Protein AF-A0A3M2CS42-F1 (afdb_monomer_lite)

Foldseek 3Di:
DVVVQQLQQVLQVCVVVVNNVQNVDDDDGPDQAAAVDDGGGDQKDKDFADDPPDSVLRNQLNNCDDDVDRSVVVSVVVVVVCVVVPWAGDDPTDMDIRHD

pLDDT: mean 95.8, std 2.65, range [85.88, 98.5]

Radius of gyration: 14.62 Å; chains: 1; bounding box: 30×32×39 Å

Structure (mmCIF, N/CA/C/O backbone):
data_AF-A0A3M2CS42-F1
#
_entry.id   AF-A0A3M2CS42-F1
#
loop_
_atom_site.group_PDB
_atom_site.id
_atom_site.type_symbol
_atom_site.label_atom_id
_atom_site.label_alt_id
_atom_site.label_comp_id
_atom_site.label_asym_id
_atom_site.label_entity_id
_atom_site.label_seq_id
_atom_site.pdbx_PDB_ins_code
_atom_site.Cartn_x
_atom_site.Cartn_y
_atom_site.Cartn_z
_atom_site.occupancy
_atom_site.B_iso_or_equiv
_atom_site.auth_seq_id
_atom_site.auth_comp_id
_atom_site.auth_asym_id
_atom_site.auth_atom_id
_atom_site.pdbx_PDB_model_num
ATOM 1 N N . GLY A 1 1 ? -3.952 -7.983 -0.257 1.00 90.88 1 GLY A N 1
ATOM 2 C CA . GLY A 1 1 ? -2.954 -7.735 0.803 1.00 90.88 1 GLY A CA 1
ATOM 3 C C . GLY A 1 1 ? -1.751 -7.010 0.230 1.00 90.88 1 GLY A C 1
ATOM 4 O O . GLY A 1 1 ? -1.486 -7.154 -0.957 1.00 90.88 1 GLY A O 1
ATOM 5 N N . SER A 1 2 ? -1.025 -6.243 1.049 1.00 94.00 2 SER A N 1
ATOM 6 C CA . SER A 1 2 ? 0.040 -5.329 0.595 1.00 94.00 2 SER A CA 1
ATOM 7 C C . SER A 1 2 ? 1.221 -6.002 -0.109 1.00 94.00 2 SER A C 1
ATOM 9 O O . SER A 1 2 ? 1.709 -5.476 -1.105 1.00 94.00 2 SER A O 1
ATOM 11 N N . THR A 1 3 ? 1.653 -7.179 0.351 1.00 95.62 3 THR A N 1
ATOM 12 C CA . THR A 1 3 ? 2.715 -7.951 -0.317 1.00 95.62 3 THR A CA 1
ATOM 13 C C . THR A 1 3 ? 2.315 -8.321 -1.742 1.00 95.62 3 THR A C 1
ATOM 15 O O . THR A 1 3 ? 3.060 -8.034 -2.671 1.00 95.62 3 THR A O 1
ATOM 18 N N . SER A 1 4 ? 1.110 -8.872 -1.933 1.00 97.19 4 SER A N 1
ATOM 19 C CA . SER A 1 4 ? 0.600 -9.232 -3.262 1.00 97.19 4 SER A CA 1
ATOM 20 C C . SER A 1 4 ? 0.490 -8.018 -4.184 1.00 97.19 4 SER A C 1
ATOM 22 O O . SER A 1 4 ? 0.861 -8.113 -5.347 1.00 97.19 4 SER A O 1
ATOM 24 N N . VAL A 1 5 ? 0.036 -6.873 -3.658 1.00 98.06 5 VAL A N 1
ATOM 25 C CA . VAL A 1 5 ? -0.028 -5.614 -4.417 1.00 98.06 5 VAL A CA 1
ATOM 26 C C . VAL A 1 5 ? 1.358 -5.223 -4.927 1.00 98.06 5 VAL A C 1
ATOM 28 O O . VAL A 1 5 ? 1.534 -5.026 -6.124 1.00 98.06 5 VAL A O 1
ATOM 31 N N . ARG A 1 6 ? 2.365 -5.188 -4.046 1.00 97.75 6 ARG A N 1
ATOM 32 C CA . ARG A 1 6 ? 3.748 -4.866 -4.430 1.00 97.75 6 ARG A CA 1
ATOM 33 C C . ARG A 1 6 ? 4.308 -5.839 -5.463 1.00 97.75 6 ARG A C 1
ATOM 35 O O . ARG A 1 6 ? 4.979 -5.397 -6.391 1.00 97.75 6 ARG A O 1
ATOM 42 N N . THR A 1 7 ? 4.042 -7.136 -5.321 1.00 97.56 7 THR A N 1
ATOM 43 C CA . THR A 1 7 ? 4.475 -8.149 -6.292 1.00 97.56 7 THR A CA 1
ATOM 44 C C . THR A 1 7 ? 3.867 -7.893 -7.669 1.00 97.56 7 THR A C 1
ATOM 46 O O . THR A 1 7 ? 4.611 -7.826 -8.643 1.00 97.56 7 THR A O 1
ATOM 49 N N . LEU A 1 8 ? 2.547 -7.700 -7.755 1.00 97.69 8 LEU A N 1
ATOM 50 C CA . LEU A 1 8 ? 1.853 -7.458 -9.025 1.00 97.69 8 LEU A CA 1
ATOM 51 C C . LEU A 1 8 ? 2.321 -6.162 -9.693 1.00 97.69 8 LEU A C 1
ATOM 53 O O . LEU A 1 8 ? 2.653 -6.162 -10.875 1.00 97.69 8 LEU A O 1
ATOM 57 N N . GLU A 1 9 ? 2.415 -5.078 -8.926 1.00 98.38 9 GLU A N 1
ATOM 58 C CA . GLU A 1 9 ? 2.852 -3.775 -9.431 1.00 98.38 9 GLU A CA 1
ATOM 59 C C . GLU A 1 9 ? 4.307 -3.788 -9.923 1.00 98.38 9 GLU A C 1
ATOM 61 O O . GLU A 1 9 ? 4.630 -3.193 -10.952 1.00 98.38 9 GLU A O 1
ATOM 66 N N . SER A 1 10 ? 5.183 -4.522 -9.233 1.00 97.88 10 SER A N 1
ATOM 67 C CA . SER A 1 10 ? 6.581 -4.692 -9.650 1.00 97.88 10 SER A CA 1
ATOM 68 C C . SER A 1 10 ? 6.701 -5.549 -10.904 1.00 97.88 10 SER A C 1
ATOM 70 O O . SER A 1 10 ? 7.428 -5.184 -11.825 1.00 97.88 10 SER A O 1
ATOM 72 N N . ALA A 1 11 ? 5.960 -6.659 -10.969 1.00 98.00 11 ALA A N 1
ATOM 73 C CA . ALA A 1 11 ? 5.922 -7.519 -12.146 1.00 98.00 11 ALA A CA 1
ATOM 74 C C . ALA A 1 11 ? 5.410 -6.749 -13.374 1.00 98.00 11 ALA A C 1
ATOM 76 O O . ALA A 1 11 ? 6.007 -6.839 -14.444 1.00 98.00 11 ALA A O 1
ATOM 77 N N . ALA A 1 12 ? 4.371 -5.927 -13.212 1.00 97.69 12 ALA A N 1
ATOM 78 C CA . ALA A 1 12 ? 3.865 -5.069 -14.278 1.00 97.69 12 ALA A CA 1
ATOM 79 C C . ALA A 1 12 ? 4.898 -4.026 -14.728 1.00 97.69 12 ALA A C 1
ATOM 81 O O . ALA A 1 12 ? 5.091 -3.836 -15.927 1.00 97.69 12 ALA A O 1
ATOM 82 N N . GLY A 1 13 ? 5.621 -3.404 -13.790 1.00 97.25 13 GLY A N 1
ATOM 83 C CA . GLY A 1 13 ? 6.729 -2.501 -14.114 1.00 97.25 13 GLY A CA 1
ATOM 84 C C . GLY A 1 13 ? 7.861 -3.189 -14.889 1.00 97.25 13 GLY A C 1
ATOM 85 O O . GLY A 1 13 ? 8.372 -2.629 -15.857 1.00 97.25 13 GLY A O 1
ATOM 86 N N . LEU A 1 14 ? 8.221 -4.423 -14.518 1.00 97.38 14 LEU A N 1
ATOM 87 C CA . LEU A 1 14 ? 9.200 -5.233 -15.253 1.00 97.38 14 LEU A CA 1
ATOM 88 C C . LEU A 1 14 ? 8.714 -5.568 -16.669 1.00 97.38 14 LEU A C 1
ATOM 90 O O . LEU A 1 14 ? 9.490 -5.468 -17.619 1.00 97.38 14 LEU A O 1
ATOM 94 N N . MET A 1 15 ? 7.437 -5.926 -16.830 1.00 96.69 15 MET A N 1
ATOM 95 C CA . MET A 1 15 ? 6.844 -6.196 -18.144 1.00 96.69 15 MET A CA 1
ATOM 96 C C . MET A 1 15 ? 6.838 -4.949 -19.039 1.00 96.69 15 MET A C 1
ATOM 98 O O . MET A 1 15 ? 7.267 -5.045 -20.188 1.00 96.69 15 MET A O 1
ATOM 102 N N . GLU A 1 16 ? 6.434 -3.779 -18.523 1.00 96.62 16 GLU A N 1
ATOM 103 C CA . GLU A 1 16 ? 6.509 -2.501 -19.257 1.00 96.62 16 GLU A CA 1
ATOM 104 C C . GLU A 1 16 ? 7.951 -2.158 -19.675 1.00 96.62 16 GLU A C 1
ATOM 106 O O . GLU A 1 16 ? 8.170 -1.595 -20.746 1.00 96.62 16 GLU A O 1
ATOM 111 N N . ALA A 1 17 ? 8.944 -2.535 -18.863 1.00 95.75 17 ALA A N 1
ATOM 112 C CA . ALA A 1 17 ? 10.366 -2.336 -19.148 1.00 95.75 17 ALA A CA 1
ATOM 113 C C . ALA A 1 17 ? 10.975 -3.387 -20.103 1.00 95.75 17 ALA A C 1
ATOM 115 O O . ALA A 1 17 ? 12.189 -3.394 -20.306 1.00 95.75 17 ALA A O 1
ATOM 116 N N . GLY A 1 18 ? 10.173 -4.301 -20.664 1.00 96.50 18 GLY A N 1
ATOM 117 C CA . GLY A 1 18 ? 10.651 -5.366 -21.555 1.00 96.50 18 GLY A CA 1
ATOM 118 C C . GLY A 1 18 ? 11.371 -6.521 -20.845 1.00 96.50 18 GLY A C 1
ATOM 119 O O . GLY A 1 18 ? 11.968 -7.368 -21.503 1.00 96.50 18 GLY A O 1
ATOM 120 N N . ARG A 1 19 ? 11.297 -6.596 -19.510 1.00 95.88 19 ARG A N 1
ATOM 121 C CA . ARG A 1 19 ? 11.936 -7.619 -18.657 1.00 95.88 19 ARG A CA 1
ATOM 122 C C . ARG A 1 19 ? 10.943 -8.712 -18.244 1.00 95.88 19 ARG A C 1
ATOM 124 O O . ARG A 1 19 ? 10.907 -9.151 -17.097 1.00 95.88 19 ARG A O 1
ATOM 131 N N . ALA A 1 20 ? 10.100 -9.145 -19.182 1.00 94.06 20 ALA A N 1
ATOM 132 C CA . ALA A 1 20 ? 8.991 -10.063 -18.905 1.00 94.06 20 ALA A CA 1
ATOM 133 C C . ALA A 1 20 ? 9.441 -11.432 -18.361 1.00 94.06 20 ALA A C 1
ATOM 135 O O . ALA A 1 20 ? 8.734 -12.015 -17.545 1.00 94.06 20 ALA A O 1
ATOM 136 N N . GLU A 1 21 ? 10.607 -11.935 -18.773 1.00 94.38 21 GLU A N 1
ATOM 137 C CA . GLU A 1 21 ? 11.148 -13.201 -18.256 1.00 94.38 21 GLU A CA 1
ATOM 138 C C . GLU A 1 21 ? 11.508 -13.114 -16.766 1.00 94.38 21 GLU A C 1
ATOM 140 O O . GLU A 1 21 ? 11.249 -14.048 -16.011 1.00 94.38 21 GLU A O 1
ATOM 145 N N . GLU A 1 22 ? 12.006 -11.966 -16.302 1.00 94.00 22 GLU A N 1
ATOM 146 C CA . GLU A 1 22 ? 12.290 -11.748 -14.878 1.00 94.00 22 GLU A CA 1
ATOM 147 C C . GLU A 1 22 ? 11.002 -11.679 -14.051 1.00 94.00 22 GLU A C 1
ATOM 149 O O . GLU A 1 22 ? 10.936 -12.220 -12.951 1.00 94.00 22 GLU A O 1
ATOM 154 N N . ALA A 1 23 ? 9.941 -11.093 -14.616 1.00 93.12 23 ALA A N 1
ATOM 155 C CA . ALA A 1 23 ? 8.627 -11.023 -13.979 1.00 93.12 23 ALA A CA 1
ATOM 156 C C . ALA A 1 23 ? 7.940 -12.396 -13.822 1.00 93.12 23 ALA A C 1
ATOM 158 O O . ALA A 1 23 ? 7.009 -12.522 -13.027 1.00 93.12 23 ALA A O 1
ATOM 159 N N . ARG A 1 24 ? 8.360 -13.416 -14.588 1.00 90.06 24 ARG A N 1
ATOM 160 C CA . ARG A 1 24 ? 7.805 -14.784 -14.539 1.00 90.06 24 ARG A CA 1
ATOM 161 C C . ARG A 1 24 ? 8.440 -15.655 -13.456 1.00 90.06 24 ARG A C 1
ATOM 163 O O . ARG A 1 24 ? 7.849 -16.663 -13.072 1.00 90.06 24 ARG A O 1
ATOM 170 N N . GLY A 1 25 ? 9.641 -15.300 -13.011 1.00 90.31 25 GLY A N 1
ATOM 171 C CA . GLY A 1 25 ? 10.415 -16.052 -12.033 1.00 90.31 25 GLY A CA 1
ATOM 172 C C . GLY A 1 25 ? 10.322 -15.487 -10.619 1.00 90.31 25 GLY A C 1
ATOM 173 O O . GLY A 1 25 ? 9.461 -14.676 -10.285 1.00 90.31 25 GLY A O 1
ATOM 174 N N . TRP A 1 26 ? 11.249 -15.931 -9.773 1.00 94.19 26 TRP A N 1
ATOM 175 C CA . TRP A 1 26 ? 11.497 -15.274 -8.497 1.00 94.19 26 TRP A CA 1
ATOM 176 C C . TRP A 1 26 ? 12.239 -13.956 -8.737 1.00 94.19 26 TRP A C 1
ATOM 178 O O . TRP A 1 26 ? 13.212 -13.926 -9.490 1.00 94.19 26 TRP A O 1
ATOM 188 N N . PHE A 1 27 ? 11.799 -12.887 -8.077 1.00 95.12 27 PHE A N 1
ATOM 189 C CA . PHE A 1 27 ? 12.447 -11.581 -8.125 1.00 95.12 27 PHE A CA 1
ATOM 190 C C . PHE A 1 27 ? 12.301 -10.852 -6.787 1.00 95.12 27 PHE A C 1
ATOM 1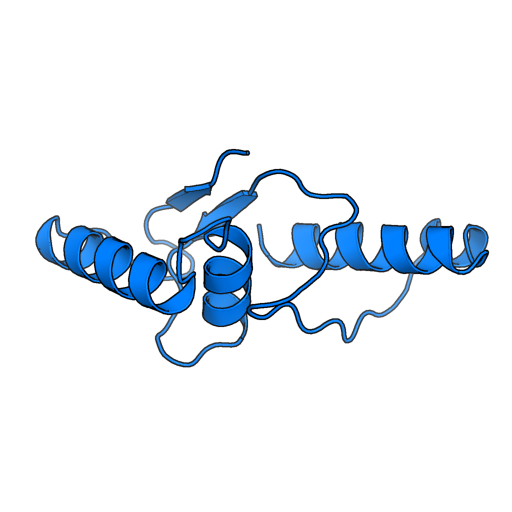92 O O . PHE A 1 27 ? 11.373 -11.104 -6.013 1.00 95.12 27 PHE A O 1
ATOM 199 N N . GLU A 1 28 ? 13.207 -9.911 -6.535 1.00 95.69 28 GLU A N 1
ATOM 200 C CA . GLU A 1 28 ? 13.112 -8.983 -5.411 1.00 95.69 28 GLU A CA 1
ATOM 201 C C . GLU A 1 28 ? 12.426 -7.686 -5.840 1.00 95.69 28 GLU A C 1
ATOM 203 O O . GLU A 1 28 ? 12.529 -7.253 -6.987 1.00 95.69 28 GLU A O 1
ATOM 208 N N . THR A 1 29 ? 11.722 -7.049 -4.906 1.00 95.38 29 THR A N 1
ATOM 209 C CA . THR A 1 29 ? 11.113 -5.738 -5.133 1.00 95.38 29 THR A CA 1
ATOM 210 C C . THR A 1 29 ? 11.337 -4.806 -3.953 1.00 95.38 29 THR A C 1
ATOM 212 O O . THR A 1 29 ? 10.982 -5.108 -2.807 1.00 95.38 29 THR A O 1
ATOM 215 N N . ASP A 1 30 ? 11.864 -3.634 -4.275 1.00 94.94 30 ASP A N 1
ATOM 216 C CA . ASP A 1 30 ? 12.062 -2.475 -3.414 1.00 94.94 30 ASP A CA 1
ATOM 217 C C . ASP A 1 30 ? 11.006 -1.381 -3.660 1.00 94.94 30 ASP A C 1
ATOM 219 O O . ASP A 1 30 ? 11.145 -0.262 -3.164 1.00 94.94 30 ASP A O 1
ATOM 223 N N . ILE A 1 31 ? 9.929 -1.698 -4.395 1.00 97.00 31 ILE A N 1
ATOM 224 C CA . ILE A 1 31 ? 8.933 -0.704 -4.794 1.00 97.00 31 ILE A CA 1
ATOM 225 C C . ILE A 1 31 ? 8.320 0.003 -3.579 1.00 97.00 31 ILE A C 1
ATOM 227 O O . ILE A 1 31 ? 7.812 -0.626 -2.641 1.00 97.00 31 ILE A O 1
ATOM 231 N N . LEU A 1 32 ? 8.325 1.335 -3.629 1.00 97.19 32 LEU A N 1
ATOM 232 C CA . LEU A 1 32 ? 7.622 2.195 -2.691 1.00 97.19 32 LEU A CA 1
ATOM 233 C C . LEU A 1 32 ? 6.385 2.773 -3.376 1.00 97.19 32 LEU A C 1
ATOM 235 O O . LEU A 1 32 ? 6.490 3.555 -4.317 1.00 97.19 32 LEU A O 1
ATOM 239 N N . ILE A 1 33 ? 5.213 2.399 -2.870 1.00 98.12 33 ILE A N 1
ATOM 240 C CA . ILE A 1 33 ? 3.929 2.936 -3.319 1.00 98.12 33 ILE A CA 1
ATOM 241 C C . ILE A 1 33 ? 3.500 4.008 -2.314 1.00 98.12 33 ILE A C 1
ATOM 243 O O . ILE A 1 33 ? 3.323 3.725 -1.128 1.00 98.12 33 ILE A O 1
ATOM 247 N N . ALA A 1 34 ? 3.363 5.240 -2.792 1.00 97.69 34 ALA A N 1
ATOM 248 C CA . ALA A 1 34 ? 3.001 6.431 -2.027 1.00 97.69 34 ALA A CA 1
ATOM 249 C C . ALA A 1 34 ? 2.126 7.354 -2.904 1.00 97.69 34 ALA A C 1
ATOM 251 O O . ALA A 1 34 ? 2.033 7.101 -4.105 1.00 97.69 34 ALA A O 1
ATOM 252 N N . PRO A 1 35 ? 1.454 8.381 -2.349 1.00 97.56 35 PRO A N 1
ATOM 253 C CA . PRO A 1 35 ? 0.646 9.311 -3.144 1.00 97.56 35 PRO A CA 1
ATOM 254 C C . PRO A 1 35 ? 1.397 9.849 -4.373 1.00 97.56 35 PRO A C 1
ATOM 256 O O . PRO A 1 35 ? 2.600 10.110 -4.302 1.00 97.56 35 PRO A O 1
ATOM 259 N N . GLY A 1 36 ? 0.702 9.956 -5.505 1.00 96.00 36 GLY A N 1
ATOM 260 C CA . GLY A 1 36 ? 1.268 10.220 -6.830 1.00 96.00 36 GLY A CA 1
ATOM 261 C C . GLY A 1 36 ? 1.766 8.978 -7.583 1.00 96.00 36 GLY A C 1
ATOM 262 O O . GLY A 1 36 ? 2.276 9.103 -8.698 1.00 96.00 36 GLY A O 1
ATOM 263 N N . TYR A 1 37 ? 1.647 7.777 -7.007 1.00 97.56 37 TYR A N 1
ATOM 264 C CA . TYR A 1 37 ? 2.056 6.537 -7.665 1.00 97.56 37 TYR A CA 1
ATOM 265 C C . TYR A 1 37 ? 1.161 6.196 -8.867 1.00 97.56 37 TYR A C 1
ATOM 267 O O . TYR A 1 37 ? -0.066 6.209 -8.784 1.00 97.56 37 TYR A O 1
ATOM 275 N N . ARG A 1 38 ? 1.789 5.831 -9.992 1.00 96.12 38 ARG A N 1
ATOM 276 C CA . ARG A 1 38 ? 1.095 5.330 -11.184 1.00 96.12 38 ARG A CA 1
ATOM 277 C C . ARG A 1 38 ? 0.859 3.824 -11.060 1.00 96.12 38 ARG A C 1
ATOM 279 O O . ARG A 1 38 ? 1.787 3.039 -11.259 1.00 96.12 38 ARG A O 1
ATOM 286 N N . TRP A 1 39 ? -0.386 3.454 -10.786 1.00 97.19 39 TRP A N 1
ATOM 287 C CA . TRP A 1 39 ? -0.865 2.072 -10.769 1.00 97.19 39 TRP A CA 1
ATOM 288 C C . TRP A 1 39 ? -0.819 1.437 -12.163 1.00 97.19 39 TRP A C 1
ATOM 290 O O . TRP A 1 39 ? -1.059 2.116 -13.167 1.00 97.19 39 TRP A O 1
ATOM 300 N N . ARG A 1 40 ? -0.471 0.146 -12.227 1.00 97.50 40 ARG A N 1
ATOM 301 C CA . ARG A 1 40 ? -0.316 -0.594 -13.494 1.00 97.50 40 ARG A CA 1
ATOM 302 C C . ARG A 1 40 ? -1.151 -1.866 -13.576 1.00 97.50 40 ARG A C 1
ATOM 304 O O . ARG A 1 40 ? -1.546 -2.236 -14.675 1.00 97.50 40 ARG A O 1
ATOM 311 N N . ALA A 1 41 ? -1.359 -2.557 -12.458 1.00 97.38 41 ALA A N 1
ATOM 312 C CA . ALA A 1 41 ? -1.956 -3.893 -12.438 1.00 97.38 41 ALA A CA 1
ATOM 313 C C . ALA A 1 41 ? -3.068 -4.066 -11.402 1.00 97.38 41 ALA A C 1
ATOM 315 O O . ALA A 1 41 ? -3.861 -4.997 -11.522 1.00 97.38 41 ALA A O 1
ATOM 316 N N . VAL A 1 42 ? -3.100 -3.231 -10.365 1.00 97.75 42 VAL A N 1
ATOM 317 C CA . VAL A 1 42 ? -4.066 -3.346 -9.270 1.00 97.75 42 VAL A CA 1
ATOM 318 C C . VAL A 1 42 ? -5.085 -2.213 -9.345 1.00 97.75 42 VAL A C 1
ATOM 320 O O . VAL A 1 42 ? -4.724 -1.057 -9.150 1.00 97.75 42 VAL A O 1
ATOM 323 N N . ASP A 1 43 ? -6.359 -2.560 -9.539 1.00 95.75 43 ASP A N 1
ATOM 324 C CA . ASP A 1 43 ? -7.480 -1.601 -9.521 1.00 95.75 43 ASP A CA 1
ATOM 325 C C . ASP A 1 43 ? -8.112 -1.438 -8.127 1.00 95.75 43 ASP A C 1
ATOM 327 O O . ASP A 1 43 ? -8.775 -0.452 -7.834 1.00 95.75 43 ASP A O 1
ATOM 331 N N . GLY A 1 44 ? -7.924 -2.420 -7.243 1.00 96.62 44 GLY A N 1
ATOM 332 C CA . GLY A 1 44 ? -8.491 -2.427 -5.898 1.00 96.62 44 GLY A CA 1
ATOM 333 C C . GLY A 1 44 ? -7.767 -3.412 -4.988 1.00 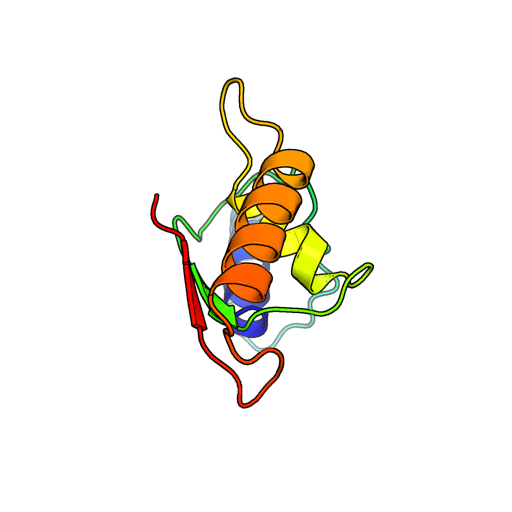96.62 44 GLY A C 1
ATOM 334 O O . GLY A 1 44 ? -7.044 -4.300 -5.445 1.00 96.62 44 GLY A O 1
ATOM 335 N N . MET A 1 45 ? -7.931 -3.272 -3.672 1.00 96.94 45 MET A N 1
ATOM 336 C CA . MET A 1 45 ? -7.234 -4.135 -2.718 1.00 96.94 45 MET A CA 1
ATOM 337 C C . MET A 1 45 ? -8.037 -4.419 -1.453 1.00 96.94 45 MET A C 1
ATOM 339 O O . MET A 1 45 ? -8.758 -3.569 -0.939 1.00 96.94 45 MET A O 1
ATOM 343 N N . VAL A 1 46 ? -7.811 -5.607 -0.890 1.00 97.62 46 VAL A N 1
ATOM 344 C CA . VAL A 1 46 ? -8.178 -5.943 0.492 1.00 97.62 46 VAL A CA 1
ATOM 345 C C . VAL A 1 46 ? -6.924 -5.923 1.360 1.00 97.62 46 VAL A C 1
ATOM 347 O O . VAL A 1 46 ? -5.917 -6.561 1.022 1.00 97.62 46 VAL A O 1
ATOM 350 N N . THR A 1 47 ? -6.960 -5.192 2.470 1.00 96.44 47 THR A N 1
ATOM 351 C CA . THR A 1 47 ? -5.833 -5.045 3.401 1.00 96.44 47 THR A CA 1
ATOM 352 C C . THR A 1 47 ? -6.310 -4.759 4.821 1.00 96.44 47 THR A C 1
ATOM 354 O O . THR A 1 47 ? -7.418 -4.290 5.016 1.00 96.44 47 THR A O 1
ATOM 357 N N . ASN A 1 48 ? -5.466 -4.990 5.822 1.00 96.19 48 ASN A N 1
ATOM 358 C CA . ASN A 1 48 ? -5.751 -4.608 7.206 1.00 96.19 48 ASN A CA 1
ATOM 359 C C . ASN A 1 48 ? -5.603 -3.089 7.414 1.00 96.19 48 ASN A C 1
ATOM 361 O O . ASN A 1 48 ? -5.051 -2.390 6.558 1.00 96.19 48 ASN A O 1
ATOM 365 N N . PHE A 1 49 ? -6.015 -2.606 8.590 1.00 96.31 49 PHE A N 1
ATOM 366 C CA . PHE A 1 49 ? -5.672 -1.268 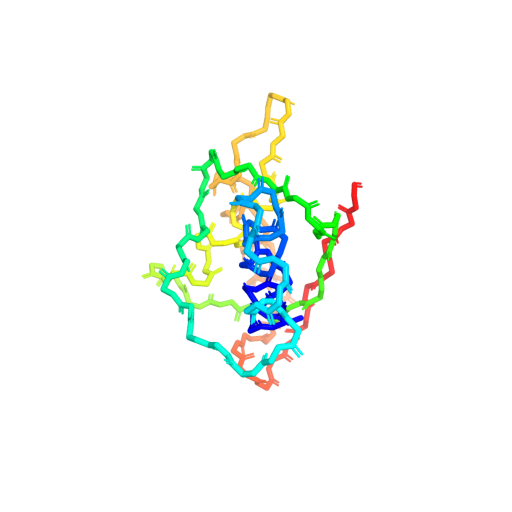9.080 1.00 96.31 4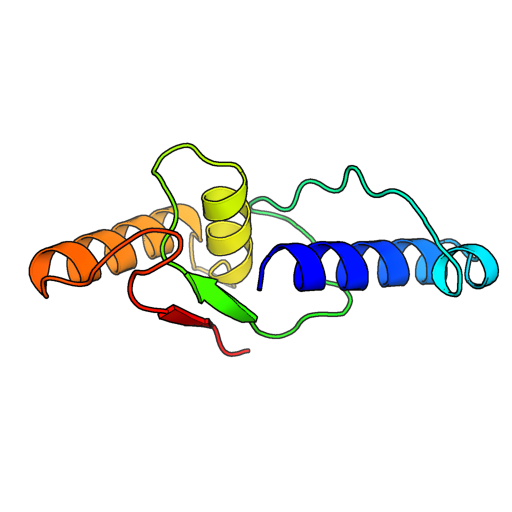9 PHE A CA 1
ATOM 367 C C . PHE A 1 49 ? -4.233 -1.218 9.613 1.00 96.31 49 PHE A C 1
ATOM 369 O O . PHE A 1 49 ? -3.833 -2.031 10.453 1.00 96.31 49 PHE A O 1
ATOM 376 N N . HIS A 1 50 ? -3.461 -0.236 9.144 1.00 95.19 50 HIS A N 1
ATOM 377 C CA . HIS A 1 50 ? -2.019 -0.125 9.383 1.00 95.19 50 HIS A CA 1
ATOM 378 C C . HIS A 1 50 ? -1.665 0.973 10.384 1.00 95.19 50 HIS A C 1
ATOM 380 O O . HIS A 1 50 ? -2.430 1.896 10.637 1.00 95.19 50 HIS A O 1
ATOM 386 N N . LEU A 1 51 ? -0.455 0.910 10.936 1.00 90.50 51 LEU A N 1
ATOM 387 C CA . LEU A 1 51 ? 0.033 1.935 11.854 1.00 90.50 51 LEU A CA 1
ATOM 388 C C . LEU A 1 51 ? 0.169 3.315 11.189 1.00 90.50 51 LEU A C 1
ATOM 390 O O . LEU A 1 51 ? 0.620 3.399 10.036 1.00 90.50 51 LEU A O 1
ATOM 394 N N . PRO A 1 52 ? -0.083 4.404 11.942 1.00 89.19 52 PRO A N 1
ATOM 395 C CA . PRO A 1 52 ? 0.324 5.741 11.536 1.00 89.19 52 PRO A CA 1
ATOM 396 C C . PRO A 1 52 ? 1.825 5.793 11.232 1.00 89.19 52 PRO A C 1
ATOM 398 O O . PRO A 1 52 ? 2.629 5.198 11.950 1.00 89.19 52 PRO A O 1
ATOM 401 N N . ARG A 1 53 ? 2.206 6.561 10.204 1.00 89.69 53 ARG A N 1
ATOM 402 C CA . ARG A 1 53 ? 3.606 6.748 9.765 1.00 89.69 53 ARG A CA 1
ATOM 403 C C . ARG A 1 53 ? 4.302 5.465 9.269 1.00 89.69 53 ARG A C 1
ATOM 405 O O . ARG A 1 53 ? 5.522 5.373 9.329 1.00 89.69 53 ARG A O 1
ATOM 412 N N . SER A 1 54 ? 3.546 4.488 8.767 1.00 93.56 54 SER A N 1
ATOM 413 C CA . SER A 1 54 ? 4.086 3.305 8.079 1.00 93.56 54 SER A CA 1
ATOM 414 C C . SER A 1 54 ? 4.140 3.484 6.553 1.00 93.56 54 SER A C 1
ATOM 416 O O . SER A 1 54 ? 3.388 4.261 5.970 1.00 93.56 54 SER A O 1
ATOM 418 N N . THR A 1 55 ? 4.990 2.721 5.866 1.00 94.81 55 THR A N 1
ATOM 419 C CA . THR A 1 55 ? 4.968 2.663 4.390 1.00 94.81 55 THR A CA 1
ATOM 420 C C . THR A 1 55 ? 3.681 2.022 3.865 1.00 94.81 55 THR A C 1
ATOM 422 O O . THR A 1 55 ? 3.183 2.396 2.808 1.00 94.81 55 THR A O 1
ATOM 425 N N . LEU A 1 56 ? 3.078 1.108 4.632 1.00 95.50 56 LEU A N 1
ATOM 426 C CA . LEU A 1 56 ? 1.805 0.482 4.277 1.00 95.50 56 LEU A CA 1
ATOM 427 C C . LEU A 1 56 ? 0.646 1.481 4.274 1.00 95.50 56 LEU A C 1
ATOM 429 O O . LEU A 1 56 ? -0.200 1.416 3.386 1.00 95.50 56 LEU A O 1
ATOM 433 N N . ILE A 1 57 ? 0.616 2.434 5.214 1.00 95.94 57 ILE A N 1
ATOM 434 C CA . ILE A 1 57 ? -0.419 3.472 5.192 1.00 95.94 57 ILE A CA 1
ATOM 435 C C . ILE A 1 57 ? -0.211 4.476 4.051 1.00 95.94 57 ILE A C 1
ATOM 437 O O . ILE A 1 57 ? -1.191 4.991 3.521 1.00 95.94 57 ILE A O 1
ATOM 441 N N . ALA A 1 58 ? 1.034 4.698 3.610 1.00 97.25 58 ALA A N 1
ATOM 442 C CA . ALA A 1 58 ? 1.313 5.484 2.406 1.00 97.25 58 ALA A CA 1
ATOM 443 C C . ALA A 1 58 ? 0.773 4.800 1.135 1.00 97.25 58 ALA A C 1
ATOM 445 O O . ALA A 1 58 ? 0.166 5.467 0.302 1.00 97.25 58 ALA A O 1
ATOM 446 N N . MET A 1 59 ? 0.903 3.474 1.027 1.00 97.88 59 MET A N 1
ATOM 447 C CA . MET A 1 59 ? 0.319 2.700 -0.076 1.00 97.88 59 MET A CA 1
ATOM 448 C C . MET A 1 59 ? -1.216 2.770 -0.079 1.00 97.88 59 MET A C 1
ATOM 450 O O . MET A 1 59 ? -1.823 2.919 -1.134 1.00 97.88 59 MET A O 1
ATOM 454 N N . VAL A 1 60 ? -1.851 2.702 1.097 1.00 97.38 60 VAL A N 1
ATOM 455 C CA . VAL A 1 60 ? -3.309 2.884 1.217 1.00 97.38 60 VAL A CA 1
ATOM 456 C C . VAL A 1 60 ? -3.722 4.304 0.816 1.00 97.38 60 VAL A C 1
ATOM 458 O O . VAL A 1 60 ? -4.717 4.467 0.119 1.00 97.38 60 VAL A O 1
ATOM 461 N N . ALA A 1 61 ? -2.948 5.327 1.195 1.00 97.62 61 ALA A N 1
ATOM 462 C CA . ALA A 1 61 ? -3.205 6.703 0.772 1.00 97.62 61 ALA A CA 1
ATOM 463 C C . ALA A 1 61 ? -3.114 6.862 -0.750 1.00 97.62 61 ALA A C 1
ATOM 465 O O . ALA A 1 61 ? -3.996 7.474 -1.338 1.00 97.62 61 ALA A O 1
ATOM 466 N N . ALA A 1 62 ? -2.115 6.248 -1.387 1.00 97.69 62 ALA A N 1
ATOM 467 C CA . ALA A 1 62 ? -1.976 6.240 -2.843 1.00 97.69 62 ALA A CA 1
ATOM 468 C C . ALA A 1 62 ? -3.165 5.584 -3.564 1.00 97.69 62 ALA A C 1
ATOM 470 O O . ALA A 1 62 ? -3.503 5.971 -4.675 1.00 97.69 62 ALA A O 1
ATOM 471 N N . ALA A 1 63 ? -3.793 4.584 -2.943 1.00 97.00 63 ALA A N 1
ATOM 472 C CA . ALA A 1 63 ? -4.942 3.885 -3.515 1.00 97.00 63 ALA A CA 1
ATOM 473 C C . ALA A 1 63 ? -6.279 4.606 -3.302 1.00 97.00 63 ALA A C 1
ATOM 475 O O . ALA A 1 63 ? -7.242 4.323 -4.000 1.00 97.00 63 ALA A O 1
ATOM 476 N N . LEU A 1 64 ? -6.358 5.508 -2.320 1.00 96.94 64 LEU A N 1
ATOM 477 C CA . LEU A 1 64 ? -7.539 6.343 -2.071 1.00 96.94 64 LEU A CA 1
ATOM 478 C C . LEU A 1 64 ? -7.437 7.725 -2.732 1.00 96.94 64 LEU A C 1
ATOM 480 O O . LEU A 1 64 ? -8.355 8.537 -2.589 1.00 96.94 64 LEU A O 1
ATOM 484 N N . GLU A 1 65 ? -6.320 8.010 -3.399 1.00 96.12 65 GLU A N 1
ATOM 485 C CA . GLU A 1 65 ? -6.113 9.222 -4.184 1.00 96.12 65 GLU A CA 1
ATOM 486 C C . GLU A 1 65 ? -6.885 9.152 -5.507 1.00 96.12 65 GLU A C 1
ATOM 488 O O . GLU A 1 65 ? -7.074 8.086 -6.087 1.00 96.12 65 GLU A O 1
ATOM 493 N N . GLY A 1 66 ? -7.347 10.303 -5.992 1.00 92.19 66 GLY A N 1
ATOM 494 C CA . GLY A 1 66 ? -8.079 10.396 -7.250 1.00 92.19 66 GLY A CA 1
ATOM 495 C C . GLY A 1 66 ? -8.336 11.847 -7.657 1.00 92.19 66 GLY A C 1
ATOM 496 O O . GLY A 1 66 ? -7.914 12.771 -6.959 1.00 92.19 66 GLY A O 1
ATOM 497 N N . PRO A 1 67 ? -9.039 12.090 -8.777 1.00 94.00 67 PRO A N 1
ATOM 498 C CA . PRO A 1 67 ? -9.339 13.443 -9.237 1.00 94.00 67 PRO A CA 1
ATOM 499 C C . PRO A 1 67 ? -10.055 14.272 -8.158 1.00 94.00 67 PRO A C 1
ATOM 501 O O . PRO A 1 67 ? -11.170 13.955 -7.751 1.00 94.00 67 PRO A O 1
ATOM 504 N N . GLY A 1 68 ? -9.399 15.334 -7.680 1.00 94.75 68 GLY A N 1
ATOM 505 C CA . GLY A 1 68 ? -9.925 16.203 -6.618 1.00 94.75 68 GLY A CA 1
ATOM 506 C C . GLY A 1 68 ? -9.920 15.590 -5.210 1.00 94.75 68 GLY A C 1
ATOM 507 O O . GLY A 1 68 ? -10.484 16.185 -4.293 1.00 94.75 68 GLY A O 1
ATOM 508 N N . VAL A 1 69 ? -9.293 14.426 -5.019 1.00 95.88 69 VAL A N 1
ATOM 509 C CA . VAL A 1 69 ? -9.229 13.712 -3.739 1.00 95.88 69 VAL A CA 1
ATOM 510 C C . VAL A 1 69 ? -7.778 13.602 -3.279 1.00 95.88 69 VAL A C 1
ATOM 512 O O . VAL A 1 69 ? -6.983 12.902 -3.896 1.00 95.88 69 VAL A O 1
ATOM 515 N N . ASP A 1 70 ? -7.453 14.237 -2.151 1.00 97.50 70 ASP A N 1
ATOM 516 C CA . ASP A 1 70 ? -6.192 14.013 -1.433 1.00 97.50 70 ASP A CA 1
ATOM 517 C C . ASP A 1 70 ? -6.267 12.675 -0.677 1.00 97.50 70 ASP A C 1
ATOM 519 O O . ASP A 1 70 ? -7.012 12.528 0.303 1.00 97.50 70 ASP A O 1
ATOM 523 N N . GLY A 1 71 ? -5.481 11.695 -1.128 1.00 97.25 71 GLY A N 1
ATOM 524 C CA . GLY A 1 71 ? -5.440 10.358 -0.541 1.00 97.25 71 GLY A CA 1
ATOM 525 C C . GLY A 1 71 ? -5.015 10.342 0.931 1.00 97.25 71 GLY A C 1
ATOM 526 O O . GLY A 1 71 ? -5.539 9.555 1.723 1.00 97.25 71 GLY A O 1
ATOM 527 N N . VAL A 1 72 ? -4.127 11.250 1.353 1.00 97.44 72 VAL A N 1
ATOM 528 C CA . VAL A 1 72 ? -3.685 11.359 2.753 1.00 97.44 72 VAL A CA 1
ATOM 529 C C . VAL A 1 72 ? -4.812 11.896 3.627 1.00 97.44 72 VAL A C 1
ATOM 531 O O . VAL A 1 72 ? -5.062 11.362 4.713 1.00 97.44 72 VAL A O 1
ATOM 534 N N . ALA A 1 73 ? -5.507 12.939 3.170 1.00 97.94 73 ALA A N 1
ATOM 535 C CA . ALA A 1 73 ? -6.670 13.474 3.874 1.00 97.94 73 ALA A CA 1
ATOM 536 C C . ALA A 1 73 ? -7.782 12.419 3.989 1.00 97.94 73 ALA A C 1
ATOM 538 O O . ALA A 1 73 ? -8.356 12.234 5.066 1.00 97.94 73 ALA A O 1
ATOM 539 N N . ARG A 1 74 ? -8.028 11.664 2.911 1.00 97.38 74 ARG A N 1
ATOM 540 C CA . ARG A 1 74 ? -9.038 10.601 2.885 1.00 97.38 74 ARG A CA 1
ATOM 541 C C . ARG A 1 74 ? -8.707 9.452 3.832 1.00 97.38 74 ARG A C 1
ATOM 543 O O . ARG A 1 74 ? -9.580 9.032 4.589 1.00 97.38 74 ARG A O 1
ATOM 550 N N . VAL A 1 75 ? -7.453 8.995 3.869 1.00 97.12 75 VAL A N 1
ATOM 551 C CA . VAL A 1 75 ? -7.004 7.992 4.850 1.00 97.12 75 VAL A CA 1
ATOM 552 C C . VAL A 1 75 ? -7.233 8.470 6.278 1.00 97.12 75 VAL A C 1
ATOM 554 O O . VAL A 1 75 ? -7.768 7.714 7.084 1.00 97.12 75 VAL A O 1
ATOM 557 N N . LYS A 1 76 ? -6.881 9.721 6.604 1.00 97.06 76 LYS A N 1
ATOM 558 C CA . LYS A 1 76 ? -7.105 10.270 7.952 1.00 97.06 76 LYS A CA 1
ATOM 559 C C . LYS A 1 76 ? -8.582 10.230 8.344 1.00 97.06 76 LYS A C 1
ATOM 561 O O . LYS A 1 76 ? -8.887 9.828 9.462 1.00 97.06 76 LYS A O 1
ATOM 566 N N . ALA A 1 77 ? -9.479 10.605 7.431 1.00 97.88 77 ALA A N 1
ATOM 567 C CA . ALA A 1 77 ? -10.918 10.571 7.674 1.00 97.88 77 ALA A CA 1
ATOM 568 C C . ALA A 1 77 ? -11.433 9.139 7.905 1.00 97.88 77 ALA A C 1
ATOM 570 O O . ALA A 1 77 ? -12.109 8.885 8.898 1.00 97.88 77 ALA A O 1
ATOM 571 N N . VAL A 1 78 ? -11.051 8.188 7.044 1.00 96.75 78 VAL A N 1
ATOM 57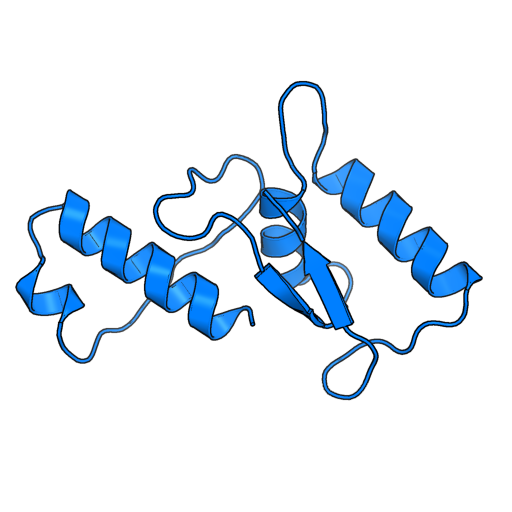2 C CA . VAL A 1 78 ? -11.449 6.772 7.170 1.00 96.75 78 VAL A CA 1
ATOM 573 C C . VAL A 1 78 ? -10.928 6.152 8.469 1.00 96.75 78 VAL A C 1
ATOM 575 O O . VAL A 1 78 ? -11.643 5.411 9.136 1.00 96.75 78 VAL A O 1
ATOM 578 N N . TYR A 1 79 ? -9.692 6.464 8.862 1.00 96.19 79 TYR A N 1
ATOM 579 C CA . TYR A 1 79 ? -9.103 5.938 10.093 1.00 96.19 79 TYR A CA 1
ATOM 580 C C . TYR A 1 79 ? -9.732 6.556 11.345 1.00 96.19 79 TYR A C 1
ATOM 582 O O . TYR A 1 79 ? -9.919 5.848 12.332 1.00 96.19 79 TYR A O 1
ATOM 590 N N . ALA A 1 80 ? -10.082 7.846 11.314 1.00 97.56 80 ALA A N 1
ATOM 591 C CA . ALA A 1 80 ? -10.817 8.484 12.403 1.00 97.56 80 ALA A CA 1
ATOM 592 C C . ALA A 1 80 ? -12.193 7.831 12.606 1.00 97.56 80 ALA A C 1
ATOM 594 O O . ALA A 1 80 ? -12.582 7.556 13.740 1.00 97.56 80 ALA A O 1
ATOM 595 N N . GLU A 1 81 ? -12.885 7.520 11.511 1.00 98.19 81 GLU A N 1
ATOM 596 C CA . GLU A 1 81 ? -14.159 6.804 11.540 1.00 98.19 81 GLU A CA 1
ATOM 597 C C . GLU A 1 81 ? -14.007 5.377 12.084 1.00 98.19 81 GLU A C 1
ATOM 599 O O . GLU A 1 81 ? -14.737 4.980 12.986 1.00 98.19 81 GLU A O 1
ATOM 604 N N . ALA A 1 82 ? -13.006 4.628 11.616 1.00 97.56 82 ALA A N 1
ATOM 605 C CA . ALA A 1 82 ? -12.728 3.280 12.108 1.00 97.56 82 ALA A CA 1
ATOM 606 C C . ALA A 1 82 ? -12.436 3.264 13.622 1.00 97.56 82 ALA A C 1
ATOM 608 O O . ALA A 1 82 ? -12.913 2.385 14.337 1.00 97.56 82 ALA A O 1
ATOM 609 N N . VAL A 1 83 ? -11.701 4.260 14.134 1.00 97.00 83 VAL A N 1
ATOM 610 C CA . VAL A 1 83 ? -11.478 4.426 15.581 1.00 97.00 83 VAL A CA 1
ATOM 611 C C . VAL A 1 83 ? -12.788 4.733 16.310 1.00 97.00 83 VAL A C 1
ATOM 613 O O . VAL A 1 83 ? -13.048 4.142 17.356 1.00 97.00 83 VAL A O 1
ATOM 616 N N . ARG A 1 84 ? -13.621 5.630 15.765 1.00 98.50 84 ARG A N 1
ATOM 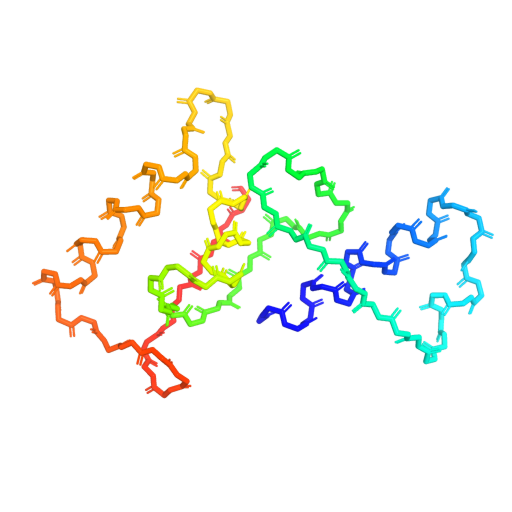617 C CA . ARG A 1 84 ? -14.916 6.011 16.349 1.00 98.50 84 ARG A CA 1
ATOM 618 C C . ARG A 1 84 ? -15.875 4.823 16.455 1.00 98.50 84 ARG A C 1
ATOM 620 O O . ARG A 1 84 ? -16.587 4.708 17.446 1.00 98.50 84 ARG A O 1
ATOM 627 N N . GLU A 1 85 ? -15.861 3.947 15.457 1.00 98.38 85 GLU A N 1
ATOM 628 C CA . GLU A 1 85 ? -16.694 2.742 15.373 1.00 98.38 85 GLU A CA 1
ATOM 629 C C . GLU A 1 85 ? -16.071 1.514 16.068 1.00 98.38 85 GLU A C 1
ATOM 631 O O . GLU A 1 85 ? -16.642 0.427 16.049 1.00 98.38 85 GLU A O 1
ATOM 636 N N . GLY A 1 86 ? -14.904 1.660 16.706 1.00 97.62 86 GLY A N 1
ATOM 637 C CA . GLY A 1 86 ? -14.289 0.587 17.492 1.00 97.62 86 GLY A CA 1
ATOM 638 C C . GLY A 1 86 ? -13.696 -0.556 16.662 1.00 97.62 86 GLY A C 1
ATOM 639 O O . GLY A 1 86 ? -13.611 -1.684 17.151 1.00 97.62 86 GLY A O 1
ATOM 640 N N . TYR A 1 87 ? -13.265 -0.281 15.428 1.00 98.00 87 TYR A N 1
ATOM 641 C CA . TYR A 1 87 ? -12.573 -1.264 14.594 1.00 98.00 87 TYR A CA 1
ATOM 642 C C . TYR A 1 87 ? -11.268 -1.707 15.257 1.00 98.00 87 TYR A C 1
ATOM 644 O O . TYR A 1 87 ? -10.559 -0.937 15.911 1.00 98.00 87 TYR A O 1
ATOM 652 N N . ARG A 1 88 ? -10.915 -2.969 15.039 1.00 96.75 88 ARG A N 1
ATOM 653 C CA . ARG A 1 88 ? -9.665 -3.576 15.490 1.00 96.75 88 ARG A CA 1
ATOM 654 C C . ARG A 1 88 ? -8.603 -3.365 14.417 1.00 96.75 88 ARG A C 1
ATOM 656 O O . ARG A 1 88 ? -8.842 -3.591 13.236 1.00 96.75 88 ARG A O 1
ATOM 663 N N . PHE A 1 89 ? -7.407 -2.961 14.822 1.00 94.25 89 PHE A N 1
ATOM 664 C CA . PHE A 1 89 ? -6.309 -2.641 13.903 1.00 94.25 89 PHE A CA 1
ATOM 665 C C . PHE A 1 89 ? -5.295 -3.796 13.826 1.00 94.25 89 PHE A C 1
ATOM 667 O O . PHE A 1 89 ? -5.368 -4.742 14.612 1.00 94.25 89 PHE A O 1
ATOM 674 N N . PHE A 1 90 ? -4.298 -3.680 12.939 1.00 86.25 90 PHE A N 1
ATOM 675 C CA . PHE A 1 90 ? -3.148 -4.590 12.808 1.00 86.25 90 PHE A CA 1
ATOM 676 C C . PHE A 1 90 ? -3.456 -5.966 12.194 1.00 86.25 90 PHE A C 1
ATOM 678 O O . PHE A 1 90 ? -4.487 -6.189 11.564 1.00 86.25 90 PHE A O 1
ATOM 685 N N . SER A 1 91 ? -2.501 -6.893 12.321 1.00 85.88 91 SER A N 1
ATOM 686 C CA . SER A 1 91 ? -2.459 -8.197 11.651 1.00 85.88 91 SER A CA 1
ATOM 687 C C . SER A 1 91 ? -3.674 -9.087 11.916 1.00 85.88 91 SER A C 1
ATOM 689 O O . SER A 1 91 ? -4.048 -9.863 11.044 1.00 85.88 91 SER A O 1
ATOM 691 N N . TYR A 1 92 ? -4.294 -8.953 13.090 1.00 92.25 92 TYR A N 1
ATOM 692 C CA . TYR A 1 92 ? -5.447 -9.754 13.520 1.00 92.25 92 TYR A CA 1
ATOM 693 C C . TYR A 1 92 ? -6.718 -8.917 13.715 1.00 92.25 92 TYR A C 1
ATOM 695 O O . TYR A 1 92 ? -7.681 -9.378 14.327 1.00 92.25 92 TYR A O 1
ATOM 703 N N . GLY A 1 93 ? -6.685 -7.666 13.256 1.00 94.50 93 GLY A N 1
ATOM 704 C CA . GLY A 1 93 ? -7.817 -6.761 13.314 1.00 94.50 93 GLY A CA 1
ATOM 705 C C . GLY A 1 93 ? -8.802 -6.981 12.172 1.00 94.50 93 GLY A C 1
ATOM 706 O O . GLY A 1 93 ? -8.844 -8.033 11.536 1.00 94.50 93 GLY A O 1
ATOM 707 N N . ASP A 1 94 ? -9.589 -5.949 11.917 1.00 97.56 94 ASP A N 1
ATOM 708 C CA . ASP A 1 94 ? -10.527 -5.900 10.811 1.00 97.56 94 ASP A CA 1
ATOM 709 C C . ASP A 1 94 ? -9.817 -5.545 9.493 1.00 97.56 94 ASP A C 1
ATOM 711 O O . ASP A 1 94 ? -8.638 -5.166 9.451 1.00 97.56 94 ASP A O 1
ATOM 715 N N . ALA A 1 95 ? -10.556 -5.683 8.394 1.00 96.25 95 ALA A N 1
ATOM 716 C CA . ALA A 1 95 ? -10.068 -5.443 7.045 1.00 96.25 95 ALA A CA 1
ATOM 717 C C . ALA A 1 95 ? -10.738 -4.223 6.402 1.00 96.25 95 ALA A C 1
ATOM 719 O O . ALA A 1 95 ? -11.862 -3.845 6.721 1.00 96.25 95 ALA A O 1
ATOM 720 N N . MET A 1 96 ? -10.029 -3.646 5.443 1.00 96.38 96 MET A N 1
ATOM 721 C CA . MET A 1 96 ? -10.462 -2.607 4.528 1.00 96.38 96 MET A CA 1
ATOM 722 C C . MET A 1 96 ? -10.516 -3.194 3.116 1.00 96.38 96 MET A C 1
ATOM 724 O O . MET A 1 96 ? -9.568 -3.848 2.673 1.00 96.38 96 MET A O 1
ATOM 728 N N . LEU A 1 97 ? -11.611 -2.924 2.409 1.00 97.56 97 LEU A N 1
ATOM 729 C CA . LEU A 1 97 ? -11.759 -3.157 0.975 1.00 97.56 97 LEU A CA 1
ATOM 730 C C . LEU A 1 97 ? -11.748 -1.802 0.261 1.00 97.56 97 LEU A C 1
ATOM 732 O O . LEU A 1 97 ? -12.556 -0.932 0.577 1.00 97.56 97 LEU A O 1
ATOM 736 N N . ILE A 1 98 ? -10.835 -1.644 -0.692 1.00 96.69 98 ILE A N 1
ATOM 737 C CA . ILE A 1 98 ? -10.737 -0.489 -1.586 1.00 96.69 98 ILE A CA 1
ATOM 738 C C . ILE A 1 98 ? -11.139 -0.970 -2.977 1.00 96.69 98 ILE A C 1
ATOM 740 O O . ILE A 1 98 ? -10.543 -1.919 -3.492 1.00 96.69 98 ILE A O 1
ATOM 744 N N . LEU A 1 99 ? -12.174 -0.348 -3.533 1.00 94.12 99 LEU A N 1
ATOM 745 C CA . LEU A 1 99 ? -12.726 -0.645 -4.854 1.00 94.12 99 LEU A CA 1
ATOM 746 C C . LEU A 1 99 ? -12.191 0.350 -5.904 1.00 94.12 99 LEU A C 1
ATOM 748 O O . LEU A 1 99 ? -11.727 1.415 -5.489 1.00 94.12 99 LEU A O 1
ATOM 752 N N . PRO A 1 100 ? -12.269 0.007 -7.207 1.00 86.56 100 PRO A N 1
ATOM 753 C CA . PRO A 1 100 ? -11.888 0.895 -8.311 1.00 86.56 100 PRO A CA 1
ATOM 754 C C . PRO A 1 100 ? -12.693 2.199 -8.367 1.00 86.56 100 PRO A C 1
ATOM 756 O O . PRO A 1 100 ? -13.873 2.190 -7.935 1.00 86.56 100 PRO A O 1
#

Secondary structure (DSSP, 8-state):
-HHHHHHHHHHHHHHHTT-HHHHHS---------TT---SS-S-EEEE---TT-HHHHHHHHHH-BTTB-HHHHHHHHHHHHHHTT---STTS-EEEE--

Sequence (100 aa):
GSTSVRTLESAAGLMEAGRAEEARGWFETDILIAPGYRWRAVDGMVTNFHLPRSTLIAMVAAALEGPGVDGVARVKAVYAEAVREGYRFFSYGDAMLILP